Protein AF-A0A1U7DJT7-F1 (afdb_monomer_lite)

Foldseek 3Di:
DDDDLVCLLVVLVVVLVVLLVVLVVVLVCCCVPPQDVVGSVVSVVVSVVVNVVSVVCSCVRRPVPPD

Structure (mmCIF, N/CA/C/O backbone):
data_AF-A0A1U7DJT7-F1
#
_entry.id   AF-A0A1U7DJT7-F1
#
loop_
_atom_site.group_PDB
_atom_site.id
_atom_site.type_symbol
_atom_site.label_atom_id
_atom_site.label_alt_id
_atom_site.label_comp_id
_atom_site.label_asym_id
_atom_site.label_entity_id
_atom_site.label_seq_id
_atom_site.pdbx_PDB_ins_code
_atom_site.Cartn_x
_atom_site.Cartn_y
_atom_site.Cartn_z
_atom_site.occupancy
_atom_site.B_iso_or_equiv
_atom_site.auth_seq_id
_atom_site.auth_comp_id
_atom_site.auth_asym_id
_atom_site.auth_atom_id
_atom_site.pdbx_PDB_model_num
ATOM 1 N N . MET A 1 1 ? 3.450 -3.099 22.637 1.00 50.97 1 MET A N 1
ATOM 2 C CA . MET A 1 1 ? 3.280 -1.649 22.891 1.00 50.97 1 MET A CA 1
ATOM 3 C C . MET A 1 1 ? 1.797 -1.305 22.728 1.00 50.97 1 MET A C 1
ATOM 5 O O . MET A 1 1 ? 1.290 -1.426 21.623 1.00 50.97 1 MET A O 1
ATOM 9 N N . ARG A 1 2 ? 1.044 -1.005 23.802 1.00 56.06 2 ARG A N 1
ATOM 10 C CA . ARG A 1 2 ? -0.394 -0.658 23.695 1.00 56.06 2 ARG A CA 1
ATOM 11 C C . ARG A 1 2 ? -0.536 0.814 23.282 1.00 56.06 2 ARG A C 1
ATOM 13 O O . ARG A 1 2 ? -0.569 1.685 24.146 1.00 56.06 2 ARG A O 1
ATOM 20 N N . LEU A 1 3 ? -0.585 1.103 21.979 1.00 63.03 3 LEU A N 1
ATOM 21 C CA . LEU A 1 3 ? -0.904 2.452 21.498 1.00 63.03 3 LEU A CA 1
ATOM 22 C C . LEU A 1 3 ? -2.376 2.787 21.775 1.00 63.03 3 LEU A C 1
ATOM 24 O O . LEU A 1 3 ? -3.260 1.936 21.669 1.00 63.03 3 LEU A O 1
ATOM 28 N N . LYS A 1 4 ? -2.651 4.053 22.110 1.00 70.38 4 LYS A N 1
ATOM 29 C CA . LYS A 1 4 ? -4.027 4.556 22.200 1.00 70.38 4 LYS A CA 1
ATOM 30 C C . LYS A 1 4 ? -4.666 4.497 20.805 1.00 70.38 4 LYS A C 1
ATOM 32 O O . LYS A 1 4 ? -4.030 4.899 19.835 1.00 70.38 4 LYS A O 1
ATOM 37 N N . ARG A 1 5 ? -5.925 4.045 20.717 1.00 70.81 5 ARG A N 1
ATOM 38 C CA . ARG A 1 5 ? -6.691 3.862 19.461 1.00 70.81 5 ARG A CA 1
ATOM 39 C C . ARG A 1 5 ? -6.504 4.973 18.408 1.00 70.81 5 ARG A C 1
ATOM 41 O O . ARG A 1 5 ? -6.181 4.625 17.278 1.00 70.81 5 ARG A O 1
ATOM 48 N N . PRO A 1 6 ? -6.634 6.278 18.730 1.00 78.88 6 PRO A N 1
ATOM 49 C CA . PRO A 1 6 ? -6.449 7.327 17.723 1.00 78.88 6 PRO A CA 1
ATOM 50 C C . PRO A 1 6 ? -5.010 7.399 17.197 1.00 78.88 6 PRO A C 1
ATOM 52 O O . PRO A 1 6 ? -4.800 7.622 16.011 1.00 78.88 6 PRO A O 1
ATOM 55 N N . VAL A 1 7 ? -4.015 7.152 18.051 1.00 83.94 7 VAL A N 1
ATOM 56 C CA . VAL A 1 7 ? -2.598 7.183 17.661 1.00 83.94 7 VAL A CA 1
ATOM 57 C C . VAL A 1 7 ? -2.272 6.010 16.740 1.00 83.94 7 VAL A C 1
ATOM 59 O O . VAL A 1 7 ? -1.586 6.202 15.747 1.00 83.94 7 VAL A O 1
ATOM 62 N N . ALA A 1 8 ? -2.805 4.816 17.023 1.00 82.31 8 ALA A N 1
ATOM 63 C CA . ALA A 1 8 ? -2.615 3.646 16.165 1.00 82.31 8 ALA A CA 1
ATOM 64 C C . ALA A 1 8 ? -3.167 3.880 14.748 1.00 82.31 8 ALA A C 1
ATOM 66 O O . ALA A 1 8 ? -2.481 3.596 13.774 1.00 82.31 8 ALA A O 1
ATOM 67 N N . ILE A 1 9 ? -4.355 4.481 14.635 1.00 83.94 9 ILE A N 1
ATOM 68 C CA . ILE A 1 9 ? -4.981 4.783 13.341 1.00 83.94 9 ILE A CA 1
ATOM 69 C C . ILE A 1 9 ? -4.171 5.823 12.560 1.00 83.94 9 ILE A C 1
ATOM 71 O O . ILE A 1 9 ? -3.933 5.626 11.371 1.00 83.94 9 ILE A O 1
ATOM 75 N N . VAL A 1 10 ? -3.739 6.911 13.210 1.00 87.94 10 VAL A N 1
ATOM 76 C CA . VAL A 1 10 ? -2.986 7.994 12.552 1.00 87.94 10 VAL A CA 1
ATOM 77 C C . VAL A 1 10 ? -1.596 7.522 12.130 1.00 87.94 10 VAL A C 1
ATOM 79 O O . VAL A 1 10 ? -1.199 7.726 10.987 1.00 87.94 10 VAL A O 1
ATOM 82 N N . VAL A 1 11 ? -0.864 6.857 13.025 1.00 88.69 11 VAL A N 1
ATOM 83 C CA . VAL A 1 11 ? 0.484 6.351 12.731 1.00 88.69 11 VAL A CA 1
ATOM 84 C C . VAL A 1 11 ? 0.429 5.231 11.696 1.00 88.69 11 VAL A C 1
ATOM 86 O O . VAL A 1 11 ? 1.247 5.222 10.779 1.00 88.69 11 VAL A O 1
ATOM 89 N N . GLY A 1 12 ? -0.562 4.338 11.789 1.00 86.69 12 GLY A N 1
ATOM 90 C CA . GLY A 1 12 ? -0.810 3.314 10.779 1.00 86.69 12 GLY A CA 1
ATOM 91 C C . GLY A 1 12 ? -1.093 3.929 9.411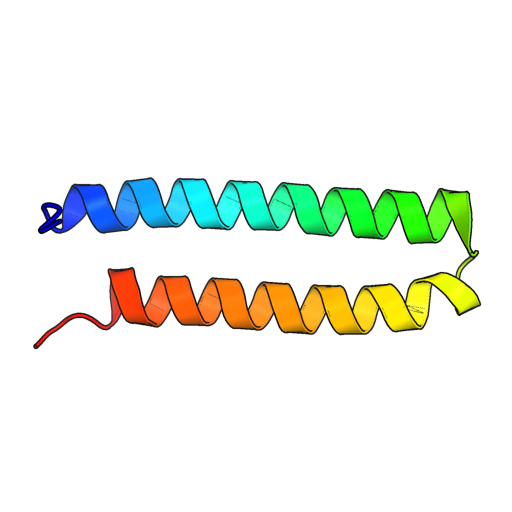 1.00 86.69 12 GLY A C 1
ATOM 92 O O . GLY A 1 12 ? -0.476 3.529 8.434 1.00 86.69 12 GLY A O 1
ATOM 93 N N . LEU A 1 13 ? -1.934 4.968 9.342 1.00 90.31 13 LEU A N 1
ATOM 94 C CA . LEU A 1 13 ? -2.267 5.633 8.080 1.00 90.31 13 LEU A CA 1
ATOM 95 C C . LEU A 1 13 ? -1.025 6.274 7.450 1.00 90.31 13 LEU A C 1
ATOM 97 O O . LEU A 1 13 ? -0.788 6.115 6.256 1.00 90.31 13 LEU A O 1
ATOM 101 N N . ILE A 1 14 ? -0.224 6.979 8.254 1.00 92.25 14 ILE A N 1
ATOM 102 C CA . ILE A 1 14 ? 1.018 7.614 7.797 1.00 92.25 14 ILE A CA 1
ATOM 103 C C . ILE A 1 14 ? 2.001 6.551 7.292 1.00 92.25 14 ILE A C 1
ATOM 105 O O . ILE A 1 14 ? 2.561 6.710 6.209 1.00 92.25 14 ILE A O 1
ATOM 109 N N . GLY A 1 15 ? 2.178 5.455 8.036 1.00 90.38 15 GLY A N 1
ATOM 110 C CA . GLY A 1 15 ? 3.053 4.348 7.651 1.00 90.38 15 GLY A CA 1
ATOM 111 C C . GLY A 1 15 ? 2.621 3.687 6.342 1.00 90.38 15 GLY A C 1
ATOM 112 O O . GLY A 1 15 ? 3.429 3.559 5.423 1.00 90.38 15 GLY A O 1
ATOM 113 N N . THR A 1 16 ? 1.339 3.341 6.212 1.00 91.56 16 THR A N 1
ATOM 114 C CA . THR A 1 16 ? 0.787 2.743 4.990 1.00 91.56 16 THR A CA 1
ATOM 115 C C . THR A 1 16 ? 0.875 3.710 3.808 1.00 91.56 16 THR A C 1
ATOM 117 O O . THR A 1 16 ? 1.252 3.292 2.717 1.00 91.56 16 THR A O 1
ATOM 120 N N . ALA A 1 17 ? 0.619 5.008 4.002 1.00 92.19 17 ALA A N 1
ATOM 121 C CA . ALA A 1 17 ? 0.739 6.015 2.945 1.00 92.19 17 ALA A CA 1
ATOM 122 C C . ALA A 1 17 ? 2.191 6.194 2.452 1.00 92.19 17 ALA A C 1
ATOM 124 O O . ALA A 1 17 ? 2.434 6.299 1.246 1.00 92.19 17 ALA A O 1
ATOM 125 N N . LEU A 1 18 ? 3.171 6.177 3.360 1.00 93.69 18 LEU A N 1
ATOM 126 C CA . LEU A 1 18 ? 4.597 6.193 3.013 1.00 93.69 18 LEU A CA 1
ATOM 127 C C . LEU A 1 18 ? 5.011 4.930 2.248 1.00 93.69 18 L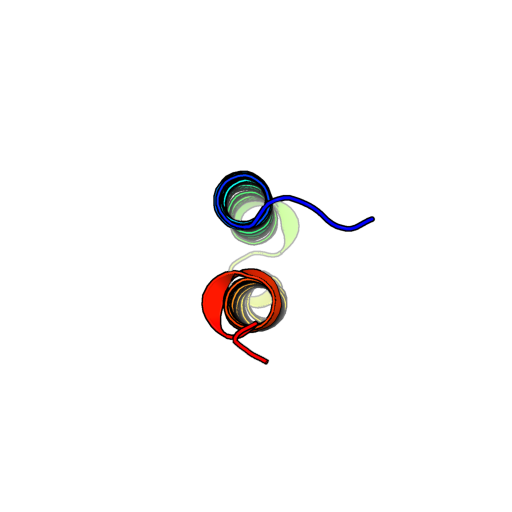EU A C 1
ATOM 129 O O . LEU A 1 18 ? 5.701 5.023 1.236 1.00 93.69 18 LEU A O 1
ATOM 133 N N . LEU A 1 19 ? 4.536 3.759 2.678 1.00 93.06 19 LEU A N 1
ATOM 134 C CA . LEU A 1 19 ? 4.781 2.491 1.987 1.00 93.06 19 LEU A CA 1
ATOM 135 C C . LEU A 1 19 ? 4.189 2.523 0.566 1.00 93.06 19 LEU A C 1
ATOM 137 O O . LEU A 1 19 ? 4.867 2.182 -0.403 1.00 93.06 19 LEU A O 1
ATOM 141 N N . PHE A 1 20 ? 2.955 3.014 0.424 1.00 93.25 20 PHE A N 1
ATOM 142 C CA . PHE A 1 20 ? 2.284 3.169 -0.867 1.00 93.25 20 PHE A CA 1
ATOM 143 C C . PHE A 1 20 ? 3.060 4.083 -1.816 1.00 93.25 20 PHE A C 1
ATOM 145 O O . PHE A 1 20 ? 3.353 3.696 -2.948 1.00 93.25 20 PHE A O 1
ATOM 152 N N . THR A 1 21 ? 3.425 5.283 -1.360 1.00 93.38 21 THR A N 1
ATOM 153 C CA . THR A 1 21 ? 4.175 6.243 -2.186 1.00 93.38 21 THR A CA 1
ATOM 154 C C . THR A 1 21 ? 5.548 5.702 -2.586 1.00 93.38 21 THR A C 1
ATOM 156 O O . THR A 1 21 ? 5.947 5.849 -3.742 1.00 93.38 21 THR A O 1
ATOM 159 N N . PHE A 1 22 ? 6.229 4.994 -1.683 1.00 93.25 22 PHE A N 1
ATOM 160 C CA . PHE A 1 22 ? 7.501 4.337 -1.965 1.00 93.25 22 PHE A CA 1
ATOM 161 C C . PHE A 1 22 ? 7.371 3.219 -3.009 1.00 93.25 22 PHE A C 1
ATOM 163 O O . PHE A 1 22 ? 8.073 3.248 -4.017 1.00 93.25 22 PHE A O 1
ATOM 170 N N . VAL A 1 23 ? 6.452 2.265 -2.828 1.00 91.38 23 VAL A N 1
ATOM 171 C CA . VAL A 1 23 ? 6.283 1.115 -3.741 1.00 91.38 23 VAL A CA 1
ATOM 172 C C . VAL A 1 23 ? 5.831 1.555 -5.130 1.00 91.38 23 VAL A C 1
ATOM 174 O O . VAL A 1 23 ? 6.336 1.044 -6.129 1.00 91.38 23 VAL A O 1
ATOM 177 N N . ILE A 1 24 ? 4.938 2.544 -5.218 1.00 89.31 24 ILE A N 1
ATOM 178 C CA . ILE A 1 24 ? 4.519 3.119 -6.502 1.00 89.31 24 ILE A CA 1
ATOM 179 C C . ILE A 1 24 ? 5.701 3.825 -7.184 1.00 89.31 24 ILE A C 1
ATOM 181 O O . ILE A 1 24 ? 5.921 3.639 -8.383 1.00 89.31 24 ILE A O 1
ATOM 185 N N . GLY A 1 25 ? 6.493 4.593 -6.428 1.00 88.25 25 GLY A N 1
ATOM 186 C CA . GLY A 1 25 ? 7.705 5.245 -6.927 1.00 88.25 25 GLY A CA 1
ATOM 187 C C . GLY A 1 25 ? 8.744 4.246 -7.443 1.00 88.25 25 GLY A C 1
ATOM 188 O O . GLY A 1 25 ? 9.261 4.415 -8.549 1.00 88.25 25 GLY A O 1
ATOM 189 N N . LEU A 1 26 ? 8.987 3.164 -6.695 1.00 87.81 26 LEU A N 1
ATOM 190 C CA . LEU A 1 26 ? 9.850 2.060 -7.118 1.00 87.81 26 LEU A CA 1
ATOM 191 C C . LEU A 1 26 ? 9.324 1.384 -8.387 1.00 87.81 26 LEU A C 1
ATOM 193 O O . LEU A 1 26 ? 10.087 1.189 -9.330 1.00 87.81 26 LEU A O 1
ATOM 197 N N . SER A 1 27 ? 8.022 1.087 -8.449 1.00 86.50 27 SER A N 1
ATOM 198 C CA . SER A 1 27 ? 7.394 0.462 -9.620 1.00 86.50 27 SER A CA 1
ATOM 199 C C . SER A 1 27 ? 7.558 1.295 -10.873 1.00 86.50 27 SER A C 1
ATOM 201 O O . SER A 1 27 ? 7.894 0.763 -11.931 1.00 86.50 27 SER A O 1
ATOM 203 N N . LYS A 1 28 ? 7.349 2.608 -10.756 1.00 83.50 28 LYS A N 1
ATOM 204 C CA . LYS A 1 28 ? 7.513 3.523 -11.878 1.00 83.50 28 LYS A CA 1
ATOM 205 C C . LYS A 1 28 ? 8.975 3.570 -12.321 1.00 83.50 28 LYS A C 1
ATOM 207 O O . LYS A 1 28 ? 9.239 3.389 -13.502 1.00 83.50 28 LYS A O 1
ATOM 212 N N . SER A 1 29 ? 9.907 3.720 -11.378 1.00 85.62 29 SER A N 1
ATOM 213 C CA . SER A 1 29 ? 11.346 3.789 -11.658 1.00 85.62 29 SER A CA 1
ATOM 214 C C . SER A 1 29 ? 11.880 2.518 -12.335 1.00 85.62 29 SER A C 1
ATOM 216 O O . SER A 1 29 ? 12.603 2.600 -13.325 1.00 85.62 29 SER A O 1
ATOM 218 N N . ILE A 1 30 ? 11.466 1.332 -11.877 1.00 82.12 30 ILE A N 1
ATOM 219 C CA . ILE A 1 30 ? 11.909 0.051 -12.451 1.00 82.12 30 ILE A CA 1
ATOM 220 C C . ILE A 1 30 ? 11.291 -0.180 -13.835 1.00 82.12 30 ILE A C 1
ATOM 222 O O . ILE A 1 30 ? 11.997 -0.571 -14.769 1.00 82.12 30 ILE A O 1
ATOM 226 N N . SER A 1 31 ? 9.994 0.104 -13.993 1.00 78.62 31 SER A N 1
ATOM 227 C CA . SER A 1 31 ? 9.287 -0.124 -15.256 1.00 78.62 31 SER A CA 1
ATOM 228 C C . SER A 1 31 ? 9.714 0.836 -16.370 1.00 78.62 31 SER A C 1
ATOM 230 O O . SER A 1 31 ? 9.710 0.429 -17.531 1.00 78.62 31 SER A O 1
ATOM 232 N N . THR A 1 32 ? 10.069 2.088 -16.054 1.00 75.06 32 THR A N 1
ATOM 233 C CA . THR A 1 32 ? 10.557 3.054 -17.057 1.00 75.06 32 THR A CA 1
ATOM 234 C C . THR A 1 32 ? 12.076 3.066 -17.201 1.00 75.06 32 THR A C 1
ATOM 236 O O . THR A 1 32 ? 12.566 3.460 -18.253 1.00 75.06 32 THR A O 1
ATOM 239 N N . GLY A 1 33 ? 12.822 2.677 -16.162 1.00 69.88 33 GLY A N 1
ATOM 240 C CA . GLY A 1 33 ? 14.280 2.824 -16.111 1.00 69.88 33 GLY A CA 1
ATOM 241 C C . GLY A 1 33 ? 15.088 1.550 -16.369 1.00 69.88 33 GLY A C 1
ATOM 242 O O . GLY A 1 33 ? 16.127 1.640 -17.013 1.00 69.88 33 GLY A O 1
ATOM 243 N N . PHE A 1 34 ? 14.650 0.377 -15.888 1.00 61.78 34 PHE A N 1
ATOM 244 C CA . PHE A 1 34 ? 15.503 -0.827 -15.847 1.00 61.78 34 PHE A CA 1
ATOM 245 C C . PHE A 1 34 ? 15.110 -1.946 -16.819 1.00 61.78 34 PHE A C 1
ATOM 247 O O . PHE A 1 34 ? 15.995 -2.621 -17.335 1.00 61.78 34 PHE A O 1
ATOM 254 N N . ALA A 1 35 ? 13.814 -2.184 -17.052 1.00 64.50 35 ALA A N 1
ATOM 255 C CA . ALA A 1 35 ? 13.369 -3.443 -17.672 1.00 64.50 35 ALA A CA 1
ATOM 256 C C . ALA A 1 35 ? 12.402 -3.290 -18.867 1.00 64.50 35 ALA A C 1
ATOM 258 O O . ALA A 1 35 ? 12.026 -4.285 -19.491 1.00 64.50 35 ALA A O 1
ATOM 259 N N . GLY A 1 36 ? 11.981 -2.062 -19.195 1.00 66.12 36 GLY A N 1
ATOM 260 C CA . GLY A 1 36 ? 10.904 -1.814 -20.162 1.00 66.12 36 GLY A CA 1
ATOM 261 C C . GLY A 1 36 ? 9.548 -2.384 -19.705 1.00 66.12 36 GLY A C 1
ATOM 262 O O . GLY A 1 36 ? 9.420 -2.948 -18.618 1.00 66.12 36 GLY A O 1
ATOM 263 N N . PHE A 1 37 ? 8.507 -2.254 -20.534 1.00 64.56 37 PHE A N 1
ATOM 264 C CA . PHE A 1 37 ? 7.134 -2.656 -20.175 1.00 64.56 37 PHE A CA 1
ATOM 265 C C . PHE A 1 37 ? 7.004 -4.162 -19.862 1.00 64.56 37 PHE A C 1
ATOM 267 O O . PHE A 1 37 ? 6.308 -4.554 -18.928 1.00 64.56 37 PHE A O 1
ATOM 274 N N . THR A 1 38 ? 7.726 -5.012 -20.597 1.00 67.56 38 THR A N 1
ATOM 275 C CA . THR A 1 38 ? 7.688 -6.477 -20.452 1.00 67.56 38 THR A CA 1
ATOM 276 C C . THR A 1 38 ? 8.437 -6.974 -19.215 1.00 67.56 38 THR A C 1
ATOM 278 O O . THR A 1 38 ? 7.999 -7.934 -18.588 1.00 67.56 38 THR A O 1
ATOM 281 N N . GLY A 1 39 ? 9.533 -6.314 -18.826 1.00 68.12 39 GLY A N 1
ATOM 282 C CA . GLY A 1 39 ? 10.267 -6.649 -17.605 1.00 68.12 39 GLY A CA 1
ATOM 283 C C . GLY A 1 39 ? 9.707 -5.985 -16.340 1.00 68.12 39 GLY A C 1
ATOM 284 O O . GLY A 1 39 ? 9.898 -6.499 -15.2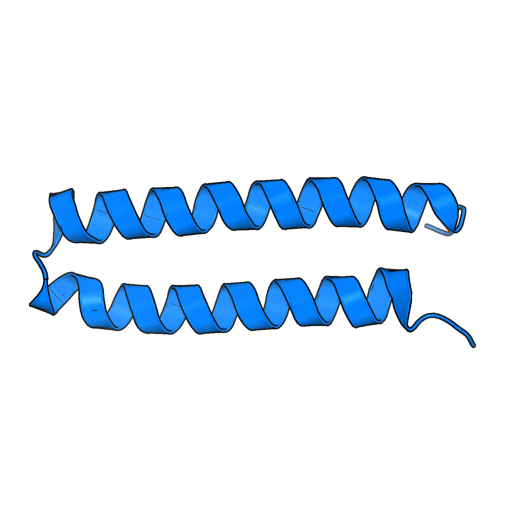41 1.00 68.12 39 GLY A O 1
ATOM 285 N N . GLY A 1 40 ? 8.959 -4.884 -16.478 1.00 73.69 40 GLY A N 1
ATOM 286 C CA . GLY A 1 40 ? 8.245 -4.227 -15.376 1.00 73.69 40 GLY A CA 1
ATOM 287 C C . GLY A 1 40 ? 6.938 -4.922 -14.969 1.00 73.69 40 GLY A C 1
ATOM 288 O O . GLY A 1 40 ? 6.499 -4.783 -13.829 1.00 73.69 40 GLY A O 1
ATOM 289 N N . LEU A 1 41 ? 6.338 -5.711 -15.863 1.00 80.81 41 LEU A N 1
ATOM 290 C CA . LEU A 1 41 ? 5.095 -6.459 -15.631 1.00 80.81 41 LEU A CA 1
ATOM 291 C C . LEU A 1 41 ? 5.131 -7.395 -14.401 1.00 80.81 41 LEU A C 1
ATOM 293 O O . LEU A 1 41 ? 4.235 -7.284 -13.560 1.00 80.81 41 LEU A O 1
ATOM 297 N N . PRO A 1 42 ? 6.146 -8.269 -14.215 1.00 82.50 42 PRO A N 1
ATOM 298 C CA . PRO A 1 42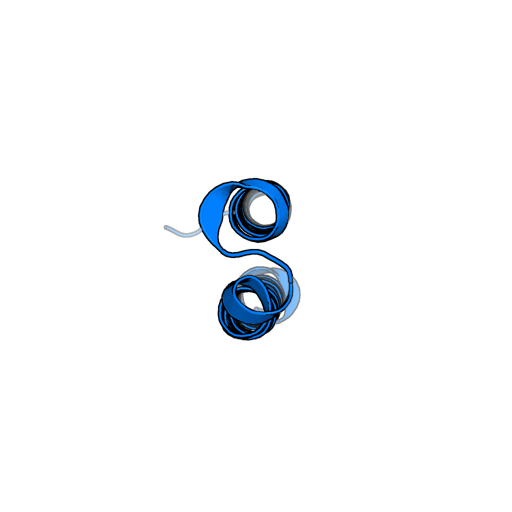 ? 6.241 -9.099 -13.011 1.00 82.50 42 PRO A CA 1
ATOM 299 C C . PRO A 1 42 ? 6.408 -8.263 -11.734 1.00 82.50 42 PRO A C 1
ATOM 301 O O . PRO A 1 42 ? 5.826 -8.597 -10.703 1.00 82.50 42 PRO A O 1
ATOM 304 N N . PHE A 1 43 ? 7.131 -7.140 -11.802 1.00 83.56 43 PHE A N 1
ATOM 305 C CA . PHE A 1 43 ? 7.274 -6.232 -10.663 1.00 83.56 43 PHE A CA 1
ATOM 306 C C . PHE A 1 43 ? 5.944 -5.558 -10.302 1.00 83.56 43 PHE A C 1
ATOM 308 O O . PHE A 1 43 ? 5.610 -5.443 -9.126 1.00 83.56 43 PHE A O 1
ATOM 315 N N . MET A 1 44 ? 5.151 -5.164 -11.300 1.00 83.62 44 MET A N 1
ATOM 316 C CA . MET A 1 44 ? 3.843 -4.542 -11.092 1.00 83.62 44 MET A CA 1
ATOM 317 C C . MET A 1 44 ? 2.863 -5.490 -10.387 1.00 83.62 44 MET A C 1
ATOM 319 O O . MET A 1 44 ? 2.137 -5.062 -9.492 1.00 83.62 44 MET A O 1
ATOM 323 N N . ILE A 1 45 ? 2.880 -6.784 -10.726 1.00 88.06 45 ILE A N 1
ATOM 324 C CA . ILE A 1 45 ? 2.062 -7.806 -10.051 1.00 88.06 45 ILE A CA 1
ATOM 325 C C . ILE A 1 45 ? 2.461 -7.922 -8.575 1.00 88.06 45 ILE A C 1
ATOM 327 O O . ILE A 1 45 ? 1.597 -7.882 -7.700 1.00 88.06 45 ILE A O 1
ATOM 331 N N . ILE A 1 46 ? 3.763 -8.006 -8.285 1.00 90.44 46 ILE A N 1
ATOM 332 C CA . ILE A 1 46 ? 4.270 -8.071 -6.906 1.00 90.44 46 ILE A CA 1
ATOM 333 C C . ILE A 1 46 ? 3.893 -6.800 -6.135 1.00 90.44 46 ILE A C 1
ATOM 335 O O . ILE A 1 46 ? 3.402 -6.889 -5.012 1.00 90.44 46 ILE A O 1
ATOM 339 N N . ALA A 1 47 ? 4.060 -5.623 -6.744 1.00 90.12 47 ALA A N 1
ATOM 340 C CA . ALA A 1 47 ? 3.702 -4.347 -6.136 1.00 90.12 47 ALA A CA 1
ATOM 341 C C . ALA A 1 47 ? 2.212 -4.294 -5.761 1.00 90.12 47 ALA A C 1
ATOM 343 O O . ALA A 1 47 ? 1.883 -3.898 -4.647 1.00 90.12 47 ALA A O 1
ATOM 344 N N . ILE A 1 48 ? 1.313 -4.758 -6.636 1.00 90.31 48 ILE A N 1
ATOM 345 C CA . ILE A 1 48 ? -0.129 -4.822 -6.348 1.00 90.31 48 ILE A CA 1
ATOM 346 C C . ILE A 1 48 ? -0.417 -5.749 -5.161 1.00 90.31 48 ILE A C 1
ATOM 348 O O . ILE A 1 48 ? -1.174 -5.372 -4.266 1.00 90.31 48 ILE A O 1
ATOM 352 N N . VAL A 1 49 ? 0.200 -6.934 -5.118 1.00 93.31 49 VAL A N 1
ATOM 353 C CA . VAL A 1 49 ? 0.009 -7.894 -4.016 1.00 93.31 49 VAL A CA 1
ATOM 354 C C . VAL A 1 49 ? 0.495 -7.314 -2.686 1.00 93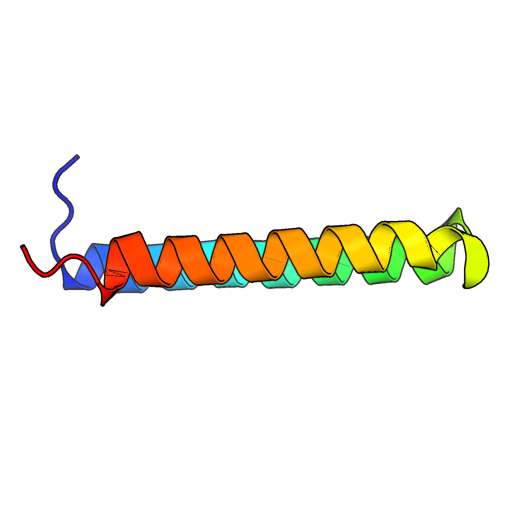.31 49 VAL A C 1
ATOM 356 O O . VAL A 1 49 ? -0.206 -7.410 -1.679 1.00 93.31 49 VAL A O 1
ATOM 359 N N . VAL A 1 50 ? 1.660 -6.663 -2.677 1.00 92.69 50 VAL A N 1
ATOM 360 C CA . VAL A 1 50 ? 2.220 -6.033 -1.472 1.00 92.69 50 VAL A CA 1
ATOM 361 C C . VAL A 1 50 ? 1.349 -4.869 -0.999 1.00 92.69 50 VAL A C 1
ATOM 363 O O . VAL A 1 50 ? 1.077 -4.764 0.194 1.00 92.69 50 VAL A O 1
ATOM 366 N N . LEU A 1 51 ? 0.858 -4.022 -1.911 1.00 92.38 51 LEU A N 1
ATOM 367 C CA . LEU A 1 51 ? -0.050 -2.922 -1.570 1.00 92.38 51 LEU A CA 1
ATOM 368 C C . LEU A 1 51 ? -1.382 -3.435 -1.005 1.00 92.38 51 LEU A C 1
ATOM 370 O O . LEU A 1 51 ? -1.890 -2.875 -0.034 1.00 92.38 51 LEU A O 1
ATOM 374 N N . ALA A 1 52 ? -1.924 -4.520 -1.566 1.00 92.88 52 ALA A N 1
ATOM 375 C CA . ALA A 1 52 ? -3.129 -5.166 -1.055 1.00 92.88 52 ALA A CA 1
ATOM 376 C C . ALA A 1 52 ? -2.914 -5.747 0.351 1.00 92.88 52 ALA A C 1
ATOM 378 O O . ALA A 1 52 ? -3.749 -5.530 1.230 1.00 92.88 52 ALA A O 1
ATOM 379 N N . MET A 1 53 ? -1.782 -6.418 0.597 1.00 91.62 53 MET A N 1
ATOM 380 C CA . MET A 1 53 ? -1.428 -6.897 1.938 1.00 91.62 53 MET A CA 1
ATOM 381 C C . MET A 1 53 ? -1.231 -5.749 2.928 1.00 91.62 53 MET A C 1
ATOM 383 O O . MET A 1 53 ? -1.751 -5.820 4.033 1.00 91.62 53 MET A O 1
ATOM 387 N N . ALA A 1 54 ? -0.544 -4.673 2.541 1.00 91.38 54 ALA A N 1
ATOM 388 C CA . ALA A 1 54 ? -0.330 -3.517 3.410 1.00 91.38 54 ALA A CA 1
ATOM 389 C C . ALA A 1 54 ? -1.645 -2.805 3.774 1.00 91.38 54 ALA A C 1
ATOM 391 O O . ALA A 1 54 ? -1.820 -2.349 4.904 1.00 91.38 54 ALA A O 1
ATOM 392 N N . ALA A 1 55 ? -2.589 -2.722 2.832 1.00 90.81 55 ALA A N 1
ATOM 393 C CA . ALA A 1 55 ? -3.924 -2.192 3.096 1.00 90.81 55 ALA A CA 1
ATOM 394 C C . ALA A 1 55 ? -4.742 -3.122 4.008 1.00 90.81 55 ALA A C 1
ATOM 396 O O . ALA A 1 55 ? -5.463 -2.644 4.885 1.00 90.81 55 ALA A O 1
ATOM 397 N N . TYR A 1 56 ? -4.618 -4.439 3.820 1.00 91.38 56 TYR A N 1
ATOM 398 C CA . TYR A 1 56 ? -5.272 -5.433 4.666 1.00 91.38 56 TYR A CA 1
ATOM 399 C C . TYR A 1 56 ? -4.723 -5.411 6.100 1.00 91.38 56 TYR A C 1
ATOM 401 O O . TYR A 1 56 ? -5.508 -5.379 7.042 1.00 91.38 56 TYR A O 1
ATOM 409 N N . ASP A 1 57 ? -3.404 -5.330 6.262 1.00 89.44 57 ASP A N 1
ATOM 410 C CA . ASP A 1 57 ? -2.726 -5.210 7.555 1.00 89.44 57 ASP A CA 1
ATOM 411 C C . ASP A 1 57 ? -3.158 -3.934 8.293 1.00 89.44 57 ASP A C 1
ATOM 413 O O . ASP A 1 57 ? -3.596 -3.987 9.442 1.00 89.44 57 ASP A O 1
ATOM 417 N N . TYR A 1 58 ? -3.189 -2.791 7.595 1.00 87.56 58 TYR A N 1
ATOM 418 C CA . TYR A 1 58 ? -3.726 -1.546 8.151 1.00 87.56 58 TYR A CA 1
ATOM 419 C C . TYR A 1 58 ? -5.181 -1.697 8.614 1.00 87.56 58 TYR A C 1
ATOM 421 O O . TYR A 1 58 ? -5.546 -1.274 9.715 1.00 87.56 58 TYR A O 1
ATOM 429 N N . TYR A 1 59 ? -6.026 -2.312 7.785 1.00 86.31 59 TYR A N 1
ATOM 430 C CA . TYR A 1 59 ? -7.426 -2.534 8.119 1.00 86.31 59 TYR A CA 1
ATOM 431 C C . TYR A 1 59 ? -7.586 -3.478 9.318 1.00 86.31 59 TYR A C 1
ATOM 433 O O . TYR A 1 59 ? -8.365 -3.184 10.224 1.00 86.31 59 TYR A O 1
ATOM 441 N N . GLU A 1 60 ? -6.853 -4.587 9.374 1.00 86.88 60 GLU A N 1
ATOM 442 C CA . GLU A 1 60 ? -6.949 -5.551 10.468 1.00 86.88 60 GLU A CA 1
ATOM 443 C C . GLU A 1 60 ? -6.436 -4.966 11.794 1.00 86.88 60 GLU A C 1
ATOM 445 O O . GLU A 1 60 ? -7.151 -4.981 12.804 1.00 86.88 60 GLU A O 1
ATOM 450 N N . GLU A 1 61 ? -5.247 -4.367 11.772 1.00 82.25 61 GLU A N 1
ATOM 451 C CA . GLU A 1 61 ? -4.534 -3.889 12.958 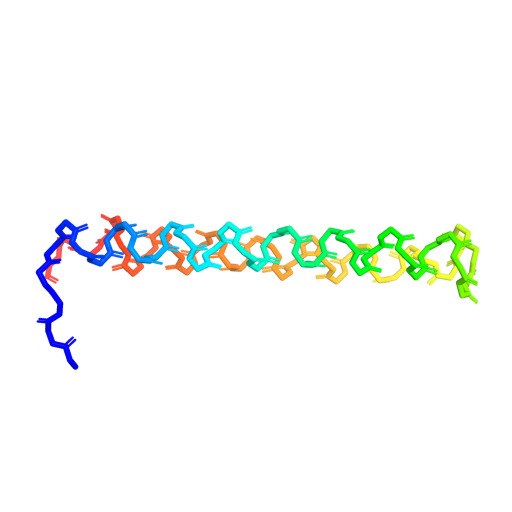1.00 82.25 61 GLU A CA 1
ATOM 452 C C . GLU A 1 61 ? -5.144 -2.591 13.524 1.00 82.25 61 GLU A C 1
ATOM 454 O O . GLU A 1 61 ? -5.250 -2.431 14.748 1.00 82.25 61 GLU A O 1
ATOM 459 N N . CYS A 1 62 ? -5.571 -1.661 12.654 1.00 79.50 62 CYS A N 1
ATOM 460 C CA . CYS A 1 62 ? -6.050 -0.332 13.057 1.00 79.50 62 CYS A CA 1
ATOM 461 C C . CYS A 1 62 ? -7.580 -0.201 13.086 1.00 79.50 62 CYS A C 1
ATOM 463 O O . CYS A 1 62 ? -8.099 0.537 13.927 1.00 79.50 62 CYS A O 1
ATOM 465 N N . VAL A 1 63 ? -8.312 -0.891 12.200 1.00 74.50 63 VAL A N 1
ATOM 466 C CA . VAL A 1 63 ? -9.774 -0.721 12.041 1.00 74.50 63 VAL A CA 1
ATOM 467 C C . VAL A 1 63 ? -10.562 -1.887 12.643 1.00 74.50 63 VAL A C 1
ATOM 469 O O . VAL A 1 63 ? -11.532 -1.673 13.375 1.00 74.50 63 VAL A O 1
ATOM 472 N N . LYS A 1 64 ? -10.154 -3.130 12.365 1.00 74.25 64 LYS A N 1
ATOM 473 C CA . LYS A 1 64 ? -10.870 -4.349 12.769 1.00 74.25 64 LYS A CA 1
ATOM 474 C C . LYS A 1 64 ? -10.567 -4.784 14.198 1.00 74.25 64 LYS A C 1
ATOM 476 O O . LYS A 1 64 ? -11.298 -5.621 14.727 1.00 74.25 64 LYS A O 1
ATOM 481 N N . ARG A 1 65 ? -9.556 -4.199 14.854 1.00 60.06 65 ARG A N 1
ATOM 482 C CA . ARG A 1 65 ? -9.198 -4.436 16.263 1.00 60.06 65 ARG A CA 1
ATOM 483 C C . ARG A 1 65 ? -10.285 -3.924 17.224 1.00 60.06 65 ARG A C 1
ATOM 485 O O . ARG A 1 65 ? -10.135 -2.950 17.961 1.00 60.06 65 ARG A O 1
ATOM 492 N N . ARG A 1 66 ? -11.426 -4.609 17.184 1.00 52.97 66 ARG A N 1
ATOM 493 C CA . ARG A 1 66 ? -12.615 -4.465 18.017 1.00 52.97 66 ARG A CA 1
ATOM 494 C C . ARG A 1 66 ? -12.941 -5.822 18.658 1.00 52.97 66 ARG A C 1
ATOM 496 O O . ARG A 1 66 ? -14.077 -6.271 18.568 1.00 52.97 66 ARG A O 1
ATOM 503 N N . ARG A 1 67 ? -11.947 -6.457 19.287 1.00 46.56 67 ARG A N 1
ATOM 504 C CA . ARG A 1 67 ? -12.069 -7.315 20.480 1.00 46.56 67 ARG A CA 1
ATOM 505 C C . ARG A 1 67 ? -10.755 -7.283 21.248 1.00 46.56 67 ARG A C 1
ATOM 507 O O . ARG A 1 67 ? -9.699 -7.286 20.581 1.00 46.56 67 ARG A O 1
#

Sequence (67 aa):
MRLKRPVAIVVGLIGTALLFTFVIGLSKSISTGFAGFTGGLPFMIIAIVVLAMAAYDYYEECVKRRR

pLDDT: mean 81.46, std 11.93, range [46.56, 93.69]

Secondary structure (DSSP, 8-state):
----HHHHHHHHHHHHHHHHHHHHHHHHHHHHHTSHHHHHHHHHHHHHHHHHHHHHHHIIIIIS---

Organism: NCBI:txid1267768

Radius of gyration: 15.12 Å; chains: 1; bounding box: 28×17×44 Å